Protein AF-A0A2N0S6E7-F1 (afdb_monomer_lite)

Sequence (120 aa):
MEERTSNVSDKDKDNTFKLQHMAEMLNESEAQVQKLLDQEKILKEEIRKLDRLEKRQNLSVEYLKNVVLKFFETEPSGREPLVPVISTILQLSPEETKSLKENAIDATNSNQVVIGFGVL

Radius of gyration: 38.46 Å; chains: 1; bounding box: 72×21×127 Å

Organism: NCBI:txid588596

InterPro domains:
  IPR000237 GRIP domain [PF01465] (60-99)
  IPR000237 GRIP domain [PS50913] (54-103)
  IPR000237 GRIP domain [SM00755] (57-103)
  IPR032023 GCC2, Rab binding domain [PF16704] (8-56)
  IPR051952 Golgi-associated and autophagy-related protein [PTHR23157] (20-102)

Secondary structure (DSSP, 8-state):
-HHHHHHHHHHHHHHHHHHHHHHHHHHHHHHHHHHHHHHHHHHHHHHHHHHHHHHHHHHHHHHHHHHHHHHHHS-GGGTGGGHHHHHHHHT--HHHHHHHHHHHHHTTSTTSSSS-----

Structure (mmCIF, N/CA/C/O backbone):
data_AF-A0A2N0S6E7-F1
#
_entry.id   AF-A0A2N0S6E7-F1
#
loop_
_atom_site.group_PDB
_atom_site.id
_atom_site.type_symbol
_atom_site.label_atom_id
_atom_site.label_alt_id
_atom_site.label_comp_id
_atom_site.label_asym_id
_atom_site.label_entity_id
_atom_site.label_seq_id
_atom_site.pdbx_PDB_ins_code
_atom_site.Cartn_x
_atom_site.Cartn_y
_atom_site.Cartn_z
_atom_site.occupancy
_atom_site.B_iso_or_equiv
_atom_site.auth_seq_id
_atom_site.auth_comp_id
_atom_site.auth_asym_id
_atom_site.auth_atom_id
_atom_site.pdbx_PDB_model_num
ATOM 1 N N . MET A 1 1 ? -39.545 -5.144 64.045 1.00 63.00 1 MET A N 1
ATOM 2 C CA . MET A 1 1 ? -39.542 -4.120 62.972 1.00 63.00 1 MET A CA 1
ATOM 3 C C . MET A 1 1 ? -38.123 -3.848 62.472 1.00 63.00 1 MET A C 1
ATOM 5 O O . MET A 1 1 ? -37.965 -3.779 61.263 1.00 63.00 1 MET A O 1
ATOM 9 N N . GLU A 1 2 ? -37.107 -3.819 63.343 1.00 63.25 2 GLU A N 1
ATOM 10 C CA . GLU A 1 2 ? -35.685 -3.623 62.973 1.00 63.25 2 GLU A CA 1
ATOM 11 C C . GLU A 1 2 ? -35.085 -4.697 62.043 1.00 63.25 2 GLU A C 1
ATOM 13 O O . GLU A 1 2 ? -34.332 -4.382 61.126 1.00 63.25 2 GLU A O 1
ATOM 18 N N . GLU A 1 3 ? -35.462 -5.966 62.206 1.00 65.88 3 GLU A N 1
ATOM 19 C CA . GLU A 1 3 ? -34.946 -7.063 61.366 1.00 65.88 3 GLU A CA 1
ATOM 20 C C . GLU A 1 3 ? -35.420 -6.977 59.901 1.00 65.88 3 GLU A C 1
ATOM 22 O O . GLU A 1 3 ? -34.728 -7.383 58.970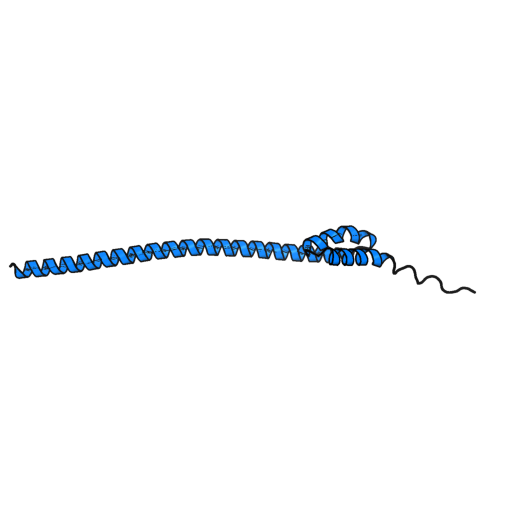 1.00 65.88 3 GLU A O 1
ATOM 27 N N . ARG A 1 4 ? -36.599 -6.386 59.662 1.00 67.25 4 ARG A N 1
ATOM 28 C CA . ARG A 1 4 ? -37.096 -6.142 58.298 1.00 67.25 4 ARG A CA 1
ATOM 29 C C . ARG A 1 4 ? -36.384 -4.963 57.639 1.00 67.25 4 ARG A C 1
ATOM 31 O O . ARG A 1 4 ? -36.211 -4.980 56.427 1.00 67.25 4 ARG A O 1
ATOM 38 N N . THR A 1 5 ? -35.959 -3.965 58.411 1.00 68.31 5 THR A N 1
ATOM 39 C CA . THR A 1 5 ? -35.240 -2.799 57.880 1.00 68.31 5 THR A CA 1
ATOM 40 C C . THR A 1 5 ? -33.780 -3.108 57.547 1.00 68.31 5 THR A C 1
ATOM 42 O O . THR A 1 5 ? -33.281 -2.579 56.556 1.00 68.31 5 THR A O 1
ATOM 45 N N . SER A 1 6 ? -33.108 -4.004 58.286 1.00 73.62 6 SER A N 1
ATOM 46 C CA . SER A 1 6 ? -31.735 -4.417 57.942 1.00 73.62 6 SER A CA 1
ATOM 47 C C . SER A 1 6 ? -31.695 -5.225 56.641 1.00 73.62 6 SER A C 1
ATOM 49 O O . SER A 1 6 ? -30.890 -4.949 55.759 1.00 73.62 6 SER A O 1
ATOM 51 N N . ASN A 1 7 ? -32.643 -6.148 56.470 1.00 77.88 7 ASN A N 1
ATOM 52 C CA . ASN A 1 7 ? -32.697 -7.041 55.312 1.00 77.88 7 ASN A CA 1
ATOM 53 C C . ASN A 1 7 ? -33.052 -6.305 54.001 1.00 77.88 7 ASN A C 1
ATOM 55 O O . ASN A 1 7 ? -32.645 -6.712 52.916 1.00 77.88 7 ASN A O 1
ATOM 59 N N . VAL A 1 8 ? -33.802 -5.200 54.092 1.00 80.38 8 VAL A N 1
ATOM 60 C CA . VAL A 1 8 ? -34.044 -4.296 52.954 1.00 80.38 8 VAL A CA 1
ATOM 61 C C . VAL A 1 8 ? -32.781 -3.490 52.636 1.00 80.38 8 VAL A C 1
ATOM 63 O O . VAL A 1 8 ? -32.350 -3.474 51.487 1.00 80.38 8 VAL A O 1
ATOM 66 N N . SER A 1 9 ? -32.126 -2.922 53.655 1.00 83.62 9 SER A N 1
ATOM 67 C CA . SER A 1 9 ? -30.884 -2.151 53.492 1.00 83.62 9 SER A CA 1
ATOM 68 C C . SER A 1 9 ? -29.754 -2.953 52.834 1.00 83.62 9 SER A C 1
ATOM 70 O O . SER A 1 9 ? -29.020 -2.420 52.003 1.00 83.62 9 SER A O 1
ATOM 72 N N . ASP A 1 10 ? -29.614 -4.237 53.163 1.00 86.56 10 ASP A N 1
ATOM 73 C CA . ASP A 1 10 ? -28.559 -5.081 52.594 1.00 86.56 10 ASP A CA 1
ATOM 74 C C . ASP A 1 10 ? -28.841 -5.493 51.141 1.00 86.56 10 ASP A C 1
ATOM 76 O O . ASP A 1 10 ? -27.915 -5.572 50.332 1.00 86.56 10 ASP A O 1
ATOM 80 N N . LYS A 1 11 ? -30.116 -5.658 50.764 1.00 89.00 11 LYS A N 1
ATOM 81 C CA . LYS A 1 11 ? -30.511 -5.864 49.360 1.00 89.00 11 LYS A CA 1
ATOM 82 C C . LYS A 1 11 ? -30.283 -4.622 48.505 1.00 89.00 11 LYS A C 1
ATOM 84 O O . LYS A 1 11 ? -29.852 -4.749 47.362 1.00 89.00 11 LYS A O 1
ATOM 89 N N . ASP A 1 12 ? -30.532 -3.434 49.048 1.00 91.00 12 ASP A N 1
ATOM 90 C CA . ASP A 1 12 ? -30.287 -2.180 48.331 1.00 91.00 12 ASP A CA 1
ATOM 91 C C . ASP A 1 12 ? -28.789 -1.965 48.068 1.00 91.00 12 ASP A C 1
ATOM 93 O O . ASP A 1 12 ? -28.406 -1.533 46.977 1.00 91.00 12 ASP A O 1
ATOM 97 N N . LYS A 1 13 ? -27.920 -2.348 49.015 1.00 91.06 13 LYS A N 1
ATOM 98 C CA . LYS A 1 13 ? -26.458 -2.339 48.817 1.00 91.06 13 LYS A CA 1
ATOM 99 C C . LYS A 1 13 ? -26.012 -3.324 47.735 1.00 91.06 13 LYS A C 1
ATOM 101 O O . LYS A 1 13 ? -25.221 -2.945 46.875 1.00 91.06 13 LYS A O 1
ATOM 106 N N . ASP A 1 14 ? -26.528 -4.554 47.749 1.00 93.00 14 ASP A N 1
ATOM 107 C CA . ASP A 1 14 ? -26.220 -5.573 46.732 1.00 93.00 14 ASP A CA 1
ATOM 108 C C . ASP A 1 14 ? -26.681 -5.137 45.331 1.00 93.00 14 ASP A C 1
ATOM 110 O O . ASP A 1 14 ? -25.931 -5.231 44.357 1.00 93.00 14 ASP A O 1
ATOM 114 N N . ASN A 1 15 ? -27.882 -4.562 45.230 1.00 93.19 15 ASN A N 1
ATOM 115 C CA . ASN A 1 15 ? -28.386 -3.994 43.981 1.00 93.19 15 ASN A CA 1
ATOM 116 C C . ASN A 1 15 ? -27.522 -2.822 43.493 1.00 93.19 15 ASN A C 1
ATOM 118 O O . ASN A 1 15 ? -27.217 -2.743 42.305 1.00 93.19 15 ASN A O 1
ATOM 122 N N . THR A 1 16 ? -27.088 -1.941 44.397 1.00 94.31 16 THR A N 1
ATOM 123 C CA . THR A 1 16 ? -26.205 -0.813 44.056 1.00 94.31 16 THR A CA 1
ATOM 124 C C . THR A 1 16 ? -24.848 -1.303 43.550 1.00 94.31 16 THR A C 1
ATOM 126 O O . THR A 1 16 ? -24.358 -0.807 42.538 1.00 94.31 16 THR A O 1
ATOM 129 N N . PHE A 1 17 ? -24.271 -2.322 44.193 1.00 95.50 17 PHE A N 1
ATOM 130 C CA . PHE A 1 17 ? -23.015 -2.934 43.759 1.00 95.50 17 PHE A CA 1
ATOM 131 C C . PHE A 1 17 ? -23.135 -3.552 42.360 1.00 95.50 17 PHE A C 1
ATOM 133 O O . PHE A 1 17 ? -22.295 -3.309 41.494 1.00 95.50 17 PHE A O 1
ATOM 140 N N . LYS A 1 18 ? -24.216 -4.297 42.102 1.00 95.25 18 LYS A N 1
ATOM 141 C CA . LYS A 1 18 ? -24.494 -4.879 40.779 1.00 95.25 18 LYS A CA 1
ATOM 142 C C . LYS A 1 18 ? -24.678 -3.812 39.704 1.00 95.25 18 LYS A C 1
ATOM 144 O O . LYS A 1 18 ? -24.145 -3.971 38.610 1.00 95.25 18 LYS A O 1
ATOM 149 N N . LEU A 1 19 ? -25.397 -2.731 40.012 1.00 95.75 19 LEU A N 1
ATOM 150 C CA . LEU A 1 19 ? -25.580 -1.605 39.094 1.00 95.75 19 LEU A CA 1
ATOM 151 C C . LEU A 1 19 ? -24.252 -0.922 38.767 1.00 95.75 19 LEU A C 1
ATOM 153 O O . LEU A 1 19 ? -23.990 -0.646 37.600 1.00 95.75 19 LEU A O 1
ATOM 157 N N . GLN A 1 20 ? -23.401 -0.695 39.770 1.00 96.19 20 GLN A N 1
ATOM 158 C CA . GLN A 1 20 ? -22.079 -0.115 39.556 1.00 96.19 20 GLN A CA 1
ATOM 159 C C . GLN A 1 20 ? -21.204 -1.025 38.688 1.00 96.19 20 GLN A C 1
ATOM 161 O O . GLN A 1 20 ? -20.626 -0.562 37.709 1.00 96.19 20 GLN A O 1
ATOM 166 N N . HIS A 1 21 ? -21.177 -2.324 38.982 1.00 96.00 21 HIS A N 1
ATOM 167 C CA . HIS A 1 21 ? -20.416 -3.283 38.189 1.00 96.00 21 HIS A CA 1
ATOM 168 C C . HIS A 1 21 ? -20.917 -3.374 36.736 1.00 96.00 21 HIS A C 1
ATOM 170 O O . HIS A 1 21 ? -20.121 -3.402 35.801 1.00 96.00 21 HIS A O 1
ATOM 176 N N . MET A 1 22 ? -22.238 -3.368 36.520 1.00 96.31 22 MET A N 1
ATOM 177 C CA . MET A 1 22 ? -22.815 -3.318 35.171 1.00 96.31 22 MET A CA 1
ATOM 178 C C . MET A 1 22 ? -22.459 -2.023 34.435 1.00 96.31 22 MET A C 1
ATOM 180 O O . MET A 1 22 ? -22.179 -2.074 33.240 1.00 96.31 22 MET A O 1
ATOM 184 N N . ALA A 1 23 ? -22.444 -0.881 35.127 1.00 96.44 23 ALA A N 1
ATOM 185 C CA . ALA A 1 23 ? -22.042 0.395 34.541 1.00 96.44 23 ALA A CA 1
ATOM 186 C C . ALA A 1 23 ? -20.558 0.401 34.137 1.00 96.44 23 ALA A C 1
ATOM 188 O O . ALA A 1 23 ? -20.215 0.901 33.068 1.00 96.44 23 ALA A O 1
ATOM 189 N N . GLU A 1 24 ? -19.686 -0.199 34.952 1.00 97.38 24 GLU A N 1
ATOM 190 C CA . GLU A 1 24 ? -18.265 -0.370 34.632 1.00 97.38 24 GLU A CA 1
ATOM 191 C C . GLU A 1 24 ? -18.067 -1.260 33.398 1.00 97.38 24 GLU A C 1
ATOM 193 O O . GLU A 1 24 ? -17.372 -0.857 32.466 1.00 97.38 24 GLU A O 1
ATOM 198 N N . MET A 1 25 ? -18.741 -2.416 33.340 1.00 97.62 25 MET A N 1
ATOM 199 C CA . MET A 1 25 ? -18.692 -3.300 32.167 1.00 97.62 25 MET A CA 1
ATOM 200 C C . MET A 1 25 ? -19.238 -2.627 30.902 1.00 97.62 25 MET A C 1
ATOM 202 O O . MET A 1 25 ? -18.701 -2.831 29.814 1.00 97.62 25 MET A O 1
ATOM 206 N N . LEU A 1 26 ? -20.300 -1.821 31.024 1.00 97.44 26 LEU A N 1
ATOM 207 C CA . LEU A 1 26 ? -20.858 -1.082 29.893 1.00 97.44 26 LEU A CA 1
ATOM 208 C C . LEU A 1 26 ? -19.852 -0.058 29.359 1.00 97.44 26 LEU A C 1
ATOM 210 O O . LEU A 1 26 ? -19.614 -0.017 28.156 1.00 97.44 26 LEU A O 1
ATOM 214 N N . ASN A 1 27 ? -19.218 0.709 30.246 1.00 97.81 27 ASN A N 1
ATOM 215 C CA . ASN A 1 27 ? -18.200 1.687 29.867 1.00 97.81 27 ASN A CA 1
ATOM 216 C C . ASN A 1 27 ? -16.980 1.015 29.207 1.00 97.81 27 ASN A C 1
ATOM 218 O O . ASN A 1 27 ? -16.476 1.483 28.187 1.00 97.81 27 ASN A O 1
ATOM 222 N N . GLU A 1 28 ? -16.531 -0.127 29.738 1.00 97.38 28 GLU A N 1
ATOM 223 C CA . GLU A 1 28 ? -15.461 -0.914 29.114 1.00 97.38 28 GLU A CA 1
ATOM 224 C C . GLU A 1 28 ? -15.862 -1.402 27.711 1.00 97.38 28 GLU A C 1
ATOM 226 O O . GLU A 1 28 ? -15.083 -1.281 26.760 1.00 97.38 28 GLU A O 1
ATOM 231 N N . SER A 1 29 ? -17.101 -1.880 27.555 1.00 97.38 29 SER A N 1
ATOM 232 C CA . SER A 1 29 ? -17.644 -2.287 26.258 1.00 97.38 29 SER A CA 1
ATOM 233 C C . SER A 1 29 ? -17.719 -1.116 25.273 1.00 97.38 29 SER A C 1
ATOM 235 O O . SER A 1 29 ? -17.364 -1.281 24.106 1.00 97.38 29 SER A O 1
ATOM 237 N N . GLU A 1 30 ? -18.163 0.065 25.703 1.00 97.75 30 GLU A N 1
ATOM 238 C CA . GLU A 1 30 ? -18.222 1.268 24.861 1.00 97.75 30 GLU A CA 1
ATOM 239 C C . GLU A 1 30 ? -16.822 1.701 24.404 1.00 97.75 30 GLU A C 1
ATOM 241 O O . GLU A 1 30 ? -16.606 1.964 23.216 1.00 97.75 30 GLU A O 1
ATOM 246 N N . ALA A 1 31 ? -15.841 1.683 25.310 1.00 97.75 31 ALA A N 1
ATOM 247 C CA . ALA A 1 31 ? -14.447 1.961 24.977 1.00 97.75 31 ALA A CA 1
ATOM 248 C C . ALA A 1 31 ? -13.881 0.943 23.968 1.00 97.75 31 ALA A C 1
ATOM 250 O O . ALA A 1 31 ? -13.154 1.311 23.037 1.00 97.75 31 ALA A O 1
ATOM 251 N N . GLN A 1 32 ? -14.236 -0.338 24.110 1.00 97.94 32 GLN A N 1
ATOM 252 C CA . GLN A 1 32 ? -13.825 -1.380 23.172 1.00 97.94 32 GLN A CA 1
ATOM 253 C C . GLN A 1 32 ? -14.462 -1.192 21.789 1.00 97.94 32 GLN A C 1
ATOM 255 O O . GLN A 1 32 ? -13.766 -1.323 20.779 1.00 97.94 32 GLN A O 1
ATOM 260 N N . VAL A 1 33 ? -15.749 -0.837 21.729 1.00 98.12 33 VAL A N 1
ATOM 261 C CA . VAL A 1 33 ? -16.442 -0.516 20.472 1.00 98.12 33 VAL A CA 1
ATOM 262 C C . VAL A 1 33 ? -15.773 0.665 19.777 1.00 98.12 33 VAL A C 1
ATOM 264 O O . VAL A 1 33 ? -15.492 0.579 18.582 1.00 98.12 33 VAL A O 1
ATOM 267 N N . GLN A 1 34 ? -15.435 1.729 20.510 1.00 98.00 34 GLN A N 1
ATOM 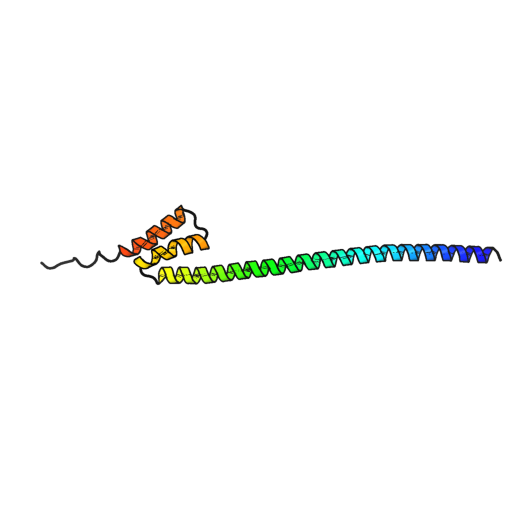268 C CA . GLN A 1 34 ? -14.748 2.881 19.926 1.00 98.00 34 GLN A CA 1
ATOM 269 C C . GLN A 1 34 ? -13.402 2.482 19.306 1.00 98.00 34 GLN A C 1
ATOM 271 O O . GLN A 1 34 ? -13.105 2.847 18.168 1.00 98.00 34 GLN A O 1
ATOM 276 N N . LYS A 1 35 ? -12.621 1.650 20.003 1.00 98.06 35 LYS A N 1
ATOM 277 C CA . LYS A 1 35 ? -11.356 1.124 19.478 1.00 98.06 35 LYS A CA 1
ATOM 278 C C . LYS A 1 35 ? -11.551 0.290 18.207 1.00 98.06 35 LYS A C 1
ATOM 280 O O . LYS A 1 35 ? -10.735 0.384 17.291 1.00 98.06 35 LYS A O 1
ATOM 285 N N . LEU A 1 36 ? -12.605 -0.525 18.143 1.00 98.06 36 LEU A N 1
ATOM 286 C CA . LEU A 1 36 ? -12.925 -1.314 16.950 1.00 98.06 36 LEU A CA 1
ATOM 287 C C . LEU A 1 36 ? -13.292 -0.419 15.761 1.00 98.06 36 LEU A C 1
ATOM 289 O O . LEU A 1 36 ? -12.826 -0.676 14.653 1.00 98.06 36 LEU A O 1
ATOM 293 N N . LEU A 1 37 ? -14.057 0.652 15.985 1.00 97.94 37 LEU A N 1
ATOM 294 C CA . LEU A 1 37 ? -14.387 1.633 14.945 1.00 97.94 37 LEU A CA 1
ATOM 295 C C . LEU A 1 37 ? -13.137 2.356 14.423 1.00 97.94 37 LEU A C 1
ATOM 297 O O . LEU A 1 37 ? -12.982 2.551 13.215 1.00 97.94 37 LEU A O 1
ATOM 301 N N . ASP A 1 38 ? -12.207 2.703 15.313 1.00 98.06 38 ASP A N 1
ATOM 302 C CA . ASP A 1 38 ? -10.941 3.325 14.920 1.00 98.06 38 ASP A CA 1
ATOM 303 C C . ASP A 1 38 ? -10.086 2.365 14.075 1.00 98.06 38 ASP A C 1
ATOM 305 O O . ASP A 1 38 ? -9.543 2.752 13.035 1.00 98.06 38 ASP A O 1
ATOM 309 N N . GLN A 1 39 ? -10.013 1.089 14.470 1.00 98.12 39 GLN A N 1
ATOM 310 C CA . GLN A 1 39 ? -9.334 0.050 13.691 1.00 98.12 39 GLN A CA 1
ATOM 311 C C . GLN A 1 39 ? -9.996 -0.170 12.327 1.00 98.12 39 GLN A C 1
ATOM 313 O O . GLN A 1 39 ? -9.297 -0.265 11.317 1.00 98.12 39 GLN A O 1
ATOM 318 N N . GLU A 1 40 ? -11.329 -0.206 12.273 1.00 97.88 40 GLU A N 1
ATOM 319 C CA . GLU A 1 40 ? -12.092 -0.325 11.029 1.00 97.88 40 GLU A CA 1
ATOM 320 C C . G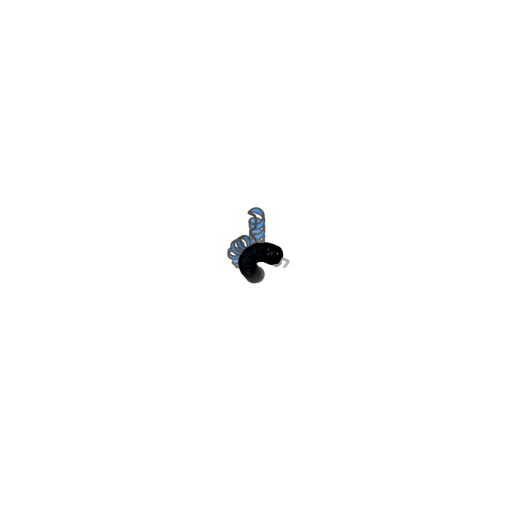LU A 1 40 ? -11.759 0.822 10.066 1.00 97.88 40 GLU A C 1
ATOM 322 O O . GLU A 1 40 ? -11.531 0.597 8.872 1.00 97.88 40 GLU A O 1
ATOM 327 N N . LYS A 1 41 ? -11.684 2.054 10.582 1.00 97.81 41 LYS A N 1
ATOM 328 C CA . LYS A 1 41 ? -11.320 3.231 9.791 1.00 97.81 41 LYS A CA 1
ATOM 329 C C . LYS A 1 41 ? -9.917 3.093 9.198 1.00 97.81 41 LYS A C 1
ATOM 331 O O . LYS A 1 41 ? -9.759 3.292 7.993 1.00 97.81 41 LYS A O 1
ATOM 336 N N . ILE A 1 42 ? -8.932 2.714 10.014 1.00 98.00 42 ILE A N 1
ATOM 337 C CA . ILE A 1 42 ? -7.544 2.521 9.565 1.00 98.00 42 ILE A CA 1
ATOM 338 C C . ILE A 1 42 ? -7.470 1.425 8.494 1.00 98.00 42 ILE A C 1
ATOM 340 O O . ILE A 1 42 ? -6.861 1.620 7.441 1.00 98.00 42 ILE A O 1
ATOM 344 N N . LEU A 1 43 ? -8.134 0.288 8.716 1.00 98.12 43 LEU A N 1
ATOM 345 C CA . LEU A 1 43 ? -8.149 -0.820 7.759 1.00 98.12 43 LEU A CA 1
ATOM 346 C C . LEU A 1 43 ? -8.781 -0.413 6.423 1.00 98.12 43 LEU A C 1
ATOM 348 O O . LEU A 1 43 ? -8.228 -0.709 5.362 1.00 98.12 43 LEU A O 1
ATOM 352 N N . LYS A 1 44 ? -9.901 0.319 6.452 1.00 97.88 44 LYS A N 1
ATOM 353 C CA . LYS A 1 44 ? -10.534 0.862 5.239 1.00 97.88 44 LYS A CA 1
ATOM 354 C C . LYS A 1 44 ? -9.601 1.801 4.470 1.00 97.88 44 LYS A C 1
ATOM 356 O O . LYS A 1 44 ? -9.625 1.812 3.238 1.00 97.88 44 LYS A O 1
ATOM 361 N N . GLU A 1 45 ? -8.796 2.604 5.162 1.00 96.50 45 GLU A N 1
ATOM 362 C CA . GLU A 1 45 ? -7.807 3.478 4.525 1.00 96.50 45 GLU A CA 1
ATOM 363 C C . GLU A 1 45 ? -6.666 2.688 3.872 1.00 96.50 45 GLU A C 1
ATOM 365 O O . GLU A 1 45 ? -6.295 3.006 2.735 1.00 96.50 45 GLU A O 1
ATOM 370 N N . GLU A 1 46 ? -6.170 1.635 4.528 1.00 97.25 46 GLU A N 1
ATOM 371 C CA . GLU A 1 46 ? -5.114 0.783 3.973 1.00 97.25 46 GLU A CA 1
ATOM 372 C C . GLU A 1 46 ? -5.603 -0.003 2.749 1.00 97.25 46 GLU A C 1
ATOM 374 O O . GLU A 1 46 ? -4.913 -0.018 1.732 1.00 97.25 46 GLU A O 1
ATOM 379 N N . ILE A 1 47 ? -6.830 -0.543 2.768 1.00 96.88 47 ILE A N 1
ATOM 380 C CA . ILE A 1 47 ? -7.437 -1.190 1.587 1.00 96.88 47 ILE A CA 1
ATOM 381 C C . ILE A 1 47 ? -7.474 -0.217 0.404 1.00 96.88 47 ILE A C 1
ATOM 383 O O . ILE A 1 47 ? -6.980 -0.521 -0.678 1.00 96.88 47 ILE A O 1
ATOM 387 N N . ARG A 1 48 ? -7.966 1.012 0.612 1.00 95.62 48 ARG A N 1
ATOM 388 C CA . ARG A 1 48 ? -8.003 2.026 -0.459 1.00 95.62 48 ARG A CA 1
ATOM 389 C C . ARG A 1 48 ? -6.609 2.393 -0.969 1.00 95.62 48 ARG A C 1
ATOM 391 O O . ARG A 1 48 ? -6.463 2.804 -2.121 1.00 95.62 48 ARG A O 1
ATOM 398 N N . LYS A 1 49 ? -5.589 2.343 -0.113 1.00 95.25 49 LYS A N 1
ATOM 399 C CA . LYS A 1 49 ? -4.195 2.592 -0.495 1.00 95.25 49 LYS A CA 1
ATOM 400 C C . LYS A 1 49 ? -3.641 1.438 -1.327 1.00 95.25 49 LYS A C 1
ATOM 402 O O . LYS A 1 49 ? -3.001 1.722 -2.339 1.00 95.25 49 LYS A O 1
ATOM 407 N N . LEU A 1 50 ? -3.934 0.195 -0.954 1.00 95.56 50 LEU A N 1
ATOM 408 C CA . LEU A 1 50 ? -3.587 -0.995 -1.729 1.00 95.56 50 LEU A CA 1
ATOM 409 C C . LEU A 1 50 ? -4.262 -0.978 -3.104 1.00 95.56 50 LEU A C 1
ATOM 411 O O . LEU A 1 50 ? -3.554 -1.083 -4.098 1.00 95.56 50 LEU A O 1
ATOM 415 N N . ASP A 1 51 ? -5.561 -0.679 -3.189 1.00 90.56 51 ASP A N 1
ATOM 416 C CA . ASP A 1 51 ? -6.273 -0.552 -4.473 1.00 90.56 51 ASP A CA 1
ATOM 417 C C . ASP A 1 51 ? -5.634 0.503 -5.389 1.00 90.56 51 ASP A C 1
ATOM 419 O O . ASP A 1 51 ? -5.537 0.338 -6.607 1.00 90.56 51 ASP A O 1
ATOM 423 N N . ARG A 1 52 ? -5.198 1.636 -4.820 1.00 89.44 52 ARG A N 1
ATOM 424 C CA . ARG A 1 52 ? -4.491 2.676 -5.583 1.00 89.44 52 ARG A CA 1
ATOM 425 C C . ARG A 1 52 ? -3.123 2.195 -6.055 1.00 89.44 52 ARG A C 1
ATOM 427 O O . ARG A 1 52 ? -2.726 2.554 -7.162 1.00 89.44 52 ARG A O 1
ATOM 434 N N . LEU A 1 53 ? -2.400 1.445 -5.227 1.00 88.62 53 LEU A N 1
ATOM 435 C CA . LEU A 1 53 ? -1.096 0.892 -5.579 1.00 88.62 53 LEU A CA 1
ATOM 436 C C . LEU A 1 53 ? -1.234 -0.159 -6.684 1.00 88.62 53 LEU A C 1
ATOM 438 O O . LEU A 1 53 ? -0.524 -0.064 -7.678 1.00 88.62 53 LEU A O 1
ATOM 442 N N . GLU A 1 54 ? -2.190 -1.075 -6.557 1.00 86.56 54 GLU A N 1
ATOM 443 C CA . GLU A 1 54 ? -2.492 -2.098 -7.557 1.00 86.56 54 GLU A CA 1
ATOM 444 C C . GLU A 1 54 ? -2.913 -1.464 -8.886 1.00 86.56 54 GLU A C 1
ATOM 446 O O . GLU A 1 54 ? -2.348 -1.780 -9.927 1.00 86.56 54 GLU A O 1
ATOM 451 N N . LYS A 1 55 ? -3.830 -0.485 -8.874 1.00 77.00 55 LYS A N 1
ATOM 452 C CA . LYS A 1 55 ? -4.208 0.246 -10.096 1.00 77.00 55 LYS A CA 1
ATOM 453 C C . LYS A 1 55 ? -3.011 0.935 -10.745 1.00 77.00 55 LYS A C 1
ATOM 455 O O . LYS A 1 55 ? -2.884 0.896 -11.963 1.00 77.00 55 LYS A O 1
ATOM 460 N N . ARG A 1 56 ? -2.122 1.553 -9.956 1.00 77.19 56 ARG A N 1
ATOM 461 C CA . ARG A 1 56 ? -0.884 2.161 -10.474 1.00 77.19 56 ARG A CA 1
ATOM 462 C C . ARG A 1 56 ? 0.067 1.114 -11.051 1.00 77.19 56 ARG A C 1
ATOM 464 O O . ARG A 1 56 ? 0.642 1.370 -12.101 1.00 77.19 56 ARG A O 1
ATOM 471 N N . GLN A 1 57 ? 0.208 -0.044 -10.407 1.00 81.81 57 GLN A N 1
ATOM 472 C CA . GLN A 1 57 ? 1.001 -1.160 -10.925 1.00 81.81 57 GLN A CA 1
ATOM 473 C C . GLN A 1 57 ? 0.412 -1.694 -12.234 1.00 81.81 57 GLN A C 1
ATOM 475 O O . GLN A 1 57 ? 1.141 -1.794 -13.213 1.00 81.81 57 GLN A O 1
ATOM 480 N N . ASN A 1 58 ? -0.900 -1.928 -12.303 1.00 75.69 58 ASN A N 1
ATOM 481 C CA . ASN A 1 58 ? -1.581 -2.388 -13.514 1.00 75.69 58 ASN A CA 1
ATOM 482 C C . ASN A 1 58 ? -1.443 -1.383 -14.668 1.00 75.69 58 ASN A C 1
ATOM 484 O O . ASN A 1 58 ? -1.064 -1.774 -15.769 1.00 75.69 58 ASN A O 1
ATOM 488 N N . LEU A 1 59 ? -1.651 -0.084 -14.409 1.00 71.56 59 LEU A N 1
ATOM 489 C CA . LEU A 1 59 ? -1.421 0.977 -15.399 1.00 71.56 59 LEU A CA 1
ATOM 490 C C . LEU A 1 59 ? 0.048 1.039 -15.843 1.00 71.56 59 LEU A C 1
ATOM 492 O O . LEU A 1 59 ? 0.328 1.237 -17.022 1.00 71.56 59 LEU A O 1
ATOM 496 N N . SER A 1 60 ? 0.989 0.848 -14.915 1.00 83.88 60 SER A N 1
ATOM 497 C CA . SER A 1 60 ? 2.423 0.797 -15.216 1.00 83.88 60 SER A CA 1
ATOM 498 C C . SER A 1 60 ? 2.779 -0.407 -16.091 1.00 83.88 60 SER A C 1
ATOM 500 O O . SER A 1 60 ? 3.582 -0.269 -17.009 1.00 83.88 60 SER A O 1
ATOM 502 N N . VAL A 1 61 ? 2.177 -1.575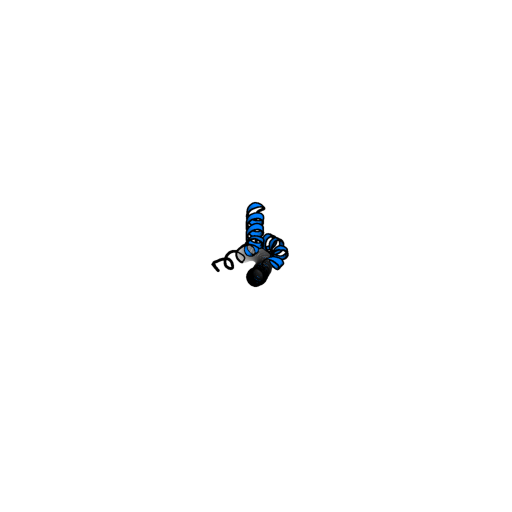 -15.845 1.00 86.69 61 VAL A N 1
ATOM 503 C CA . VAL A 1 61 ? 2.387 -2.796 -16.641 1.00 86.69 61 VAL A CA 1
ATOM 504 C C . VAL A 1 61 ? 1.770 -2.661 -18.033 1.00 86.69 61 VAL A C 1
ATOM 506 O O . VAL A 1 61 ? 2.394 -3.045 -19.019 1.00 86.69 61 VAL A O 1
ATOM 509 N N . GLU A 1 62 ? 0.576 -2.082 -18.147 1.00 86.31 62 GLU A N 1
ATOM 510 C CA . GLU A 1 62 ? -0.052 -1.824 -19.444 1.00 86.31 62 GLU A CA 1
ATOM 511 C C . GLU A 1 62 ? 0.743 -0.797 -20.262 1.00 86.31 62 GLU A C 1
ATOM 513 O O . GLU A 1 62 ? 0.996 -1.000 -21.452 1.00 86.31 62 GLU A O 1
ATOM 518 N N . TYR A 1 63 ? 1.217 0.270 -19.616 1.00 89.06 63 TYR A N 1
ATOM 519 C CA . TYR A 1 63 ? 2.111 1.234 -20.247 1.00 89.06 63 TYR A CA 1
ATOM 520 C C . TYR A 1 63 ? 3.422 0.579 -20.693 1.00 89.06 63 TYR A C 1
ATOM 522 O O . TYR A 1 63 ? 3.823 0.749 -21.845 1.00 89.06 63 TYR A O 1
ATOM 530 N N . LEU A 1 64 ? 4.047 -0.228 -19.829 1.00 89.94 64 LEU A N 1
ATOM 531 C CA . LEU A 1 64 ? 5.245 -0.994 -20.166 1.00 89.94 64 LEU A CA 1
ATOM 532 C C . LEU A 1 64 ? 5.011 -1.883 -21.388 1.00 89.94 64 LEU A C 1
ATOM 534 O O . LEU A 1 64 ? 5.812 -1.849 -22.317 1.00 89.94 64 LEU A O 1
ATOM 538 N N . LYS A 1 65 ? 3.903 -2.634 -21.418 1.00 92.12 65 LYS A N 1
ATOM 539 C CA . LYS A 1 65 ? 3.519 -3.467 -22.562 1.00 92.12 65 LYS A CA 1
ATOM 540 C C . LYS A 1 65 ? 3.484 -2.640 -23.846 1.00 92.12 65 LYS A C 1
ATOM 542 O O . LYS A 1 65 ? 4.085 -3.045 -24.834 1.00 92.12 65 LYS A O 1
ATOM 547 N N . ASN A 1 66 ? 2.831 -1.479 -23.832 1.00 92.19 66 ASN A N 1
ATOM 548 C CA . ASN A 1 66 ? 2.719 -0.625 -25.016 1.00 92.19 66 ASN A CA 1
ATOM 549 C C . ASN A 1 66 ? 4.079 -0.073 -25.468 1.00 92.19 66 ASN A C 1
ATOM 551 O O . ASN A 1 66 ? 4.366 -0.051 -26.663 1.00 92.19 66 ASN A O 1
ATOM 555 N N . VAL A 1 67 ? 4.932 0.343 -24.528 1.00 89.62 67 VAL A N 1
ATOM 556 C CA . VAL A 1 67 ? 6.281 0.844 -24.835 1.00 89.62 67 VAL A CA 1
ATOM 557 C C . VAL A 1 67 ? 7.171 -0.270 -25.392 1.00 89.62 67 VAL A C 1
ATOM 559 O O . VAL A 1 67 ? 7.886 -0.040 -26.365 1.00 89.62 67 VAL A O 1
ATOM 562 N N . VAL A 1 68 ? 7.108 -1.475 -24.822 1.00 89.31 68 VAL A N 1
ATOM 563 C CA . VAL A 1 68 ? 7.879 -2.640 -25.281 1.00 89.31 68 VAL A CA 1
ATOM 564 C C . VAL A 1 68 ? 7.397 -3.116 -26.653 1.00 89.31 68 VAL A C 1
ATOM 566 O O . VAL A 1 68 ? 8.224 -3.366 -27.525 1.00 89.31 68 VAL A O 1
ATOM 569 N N . LEU A 1 69 ? 6.082 -3.181 -26.887 1.00 90.81 69 LEU A N 1
ATOM 570 C CA . LEU A 1 69 ? 5.532 -3.488 -28.214 1.00 90.81 69 LEU A CA 1
ATOM 571 C C . LEU A 1 69 ? 6.010 -2.469 -29.248 1.00 90.81 69 LEU A C 1
ATOM 573 O O . LEU A 1 69 ? 6.583 -2.850 -30.267 1.00 90.81 69 LEU A O 1
ATOM 577 N N . LYS A 1 70 ? 5.900 -1.173 -28.929 1.00 89.38 70 LYS A N 1
ATOM 578 C CA . LYS A 1 70 ? 6.399 -0.102 -29.793 1.00 89.38 70 LYS A CA 1
ATOM 579 C C . LYS A 1 70 ? 7.902 -0.221 -30.045 1.00 89.38 70 LYS A C 1
ATOM 581 O O . LYS A 1 70 ? 8.346 0.053 -31.153 1.00 89.38 70 LYS A O 1
ATOM 586 N N . PHE A 1 71 ? 8.690 -0.637 -29.055 1.00 89.81 71 PHE A N 1
ATOM 587 C CA . PHE A 1 71 ? 10.128 -0.855 -29.219 1.00 89.81 71 PHE A CA 1
ATOM 588 C C . PHE A 1 71 ? 10.432 -1.946 -30.249 1.00 89.81 71 PHE A C 1
ATOM 590 O O . PHE A 1 71 ? 11.301 -1.746 -31.094 1.00 89.81 71 PHE A O 1
ATOM 597 N N . PHE A 1 72 ? 9.697 -3.061 -30.237 1.00 86.69 72 PHE A N 1
ATOM 598 C CA . PHE A 1 72 ? 9.874 -4.125 -31.229 1.00 86.69 72 PHE A CA 1
ATOM 599 C C . PHE A 1 72 ? 9.366 -3.741 -32.624 1.00 86.69 72 PHE A C 1
ATOM 601 O O . PHE A 1 72 ? 10.028 -4.061 -33.609 1.00 86.69 72 PHE A O 1
ATOM 608 N N . GLU A 1 73 ? 8.238 -3.032 -32.705 1.00 87.12 73 GLU A N 1
ATOM 609 C CA . GLU A 1 73 ? 7.625 -2.584 -33.965 1.00 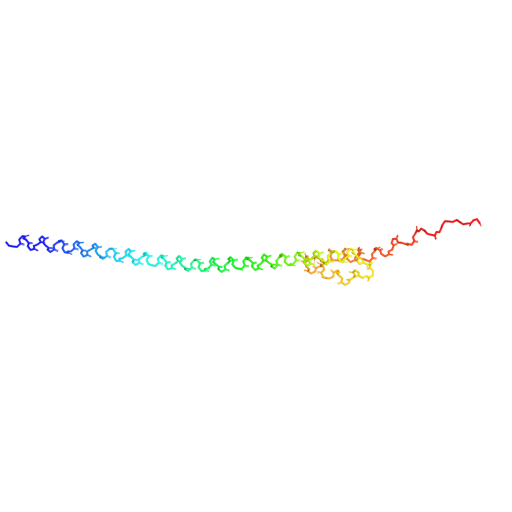87.12 73 GLU A CA 1
ATOM 610 C C . GLU A 1 73 ? 8.387 -1.434 -34.641 1.00 87.12 73 GLU A C 1
ATOM 612 O O . GLU A 1 73 ? 8.290 -1.256 -35.853 1.00 87.12 73 GLU A O 1
ATOM 617 N N . THR A 1 74 ? 9.137 -0.636 -33.875 1.00 86.56 74 THR A N 1
ATOM 618 C CA . THR A 1 74 ? 9.900 0.497 -34.414 1.00 86.56 74 THR A CA 1
ATOM 619 C C . THR A 1 74 ? 11.221 0.019 -35.014 1.00 86.56 74 THR A C 1
ATOM 621 O O . THR A 1 74 ? 11.920 -0.808 -34.423 1.00 86.56 74 THR A O 1
ATOM 624 N N . GLU A 1 75 ? 11.588 0.589 -36.162 1.00 83.88 75 GLU A N 1
ATOM 625 C CA . GLU A 1 75 ? 12.904 0.416 -36.784 1.00 83.88 75 GLU A CA 1
ATOM 626 C C . GLU A 1 75 ? 14.044 0.792 -35.817 1.00 83.88 75 GLU A C 1
ATOM 628 O O . GLU A 1 75 ? 13.858 1.663 -34.961 1.00 83.88 75 GLU A O 1
ATOM 633 N N . PRO A 1 76 ? 15.248 0.207 -35.951 1.00 79.44 76 PRO A N 1
ATOM 634 C CA . PRO A 1 76 ? 16.373 0.454 -35.040 1.00 79.44 76 PRO A CA 1
ATOM 635 C C . PRO A 1 76 ? 16.693 1.944 -34.817 1.00 79.44 76 PRO A C 1
ATOM 637 O O . PRO A 1 76 ? 16.963 2.370 -33.695 1.00 79.44 76 PRO A O 1
ATOM 640 N N . SER A 1 77 ? 16.544 2.769 -35.858 1.00 77.38 77 SER A N 1
ATOM 641 C CA . SER A 1 77 ? 16.737 4.227 -35.811 1.00 77.38 77 SER A CA 1
ATOM 642 C C . SER A 1 77 ? 15.741 4.974 -34.912 1.00 77.38 77 SER A C 1
ATOM 644 O O . SER A 1 77 ? 16.031 6.081 -34.463 1.00 77.38 77 SER A O 1
ATOM 646 N N . GLY A 1 78 ? 14.575 4.388 -34.629 1.00 80.69 78 GLY A N 1
ATOM 647 C CA . GLY A 1 78 ? 13.541 4.962 -33.765 1.00 80.69 78 GLY A CA 1
ATOM 648 C C . GLY A 1 78 ? 13.477 4.346 -32.363 1.00 80.69 78 GLY A C 1
ATOM 649 O O . GLY A 1 78 ? 12.623 4.746 -31.570 1.00 80.69 78 GLY A O 1
ATOM 650 N N . ARG A 1 79 ? 14.360 3.390 -32.035 1.00 87.50 79 ARG A N 1
ATOM 651 C CA . ARG A 1 79 ? 14.383 2.706 -30.728 1.00 87.50 79 ARG A CA 1
ATOM 652 C C . ARG A 1 79 ? 15.122 3.485 -29.642 1.00 87.50 79 ARG A C 1
ATOM 654 O O . ARG A 1 79 ? 14.767 3.357 -28.472 1.00 87.50 79 ARG A O 1
ATOM 661 N N . GLU A 1 80 ? 16.099 4.320 -30.001 1.00 86.31 80 GLU A N 1
ATOM 662 C CA . GLU A 1 80 ? 16.923 5.075 -29.039 1.00 86.31 80 GLU A CA 1
ATOM 663 C C . GLU A 1 80 ? 16.104 5.927 -28.039 1.00 86.31 80 GLU A C 1
ATOM 665 O O . GLU A 1 80 ? 16.389 5.855 -26.841 1.00 86.31 80 GLU A O 1
ATOM 670 N N . PRO A 1 81 ? 15.029 6.643 -28.439 1.00 87.88 81 PRO A N 1
ATOM 671 C CA . PRO A 1 81 ? 14.195 7.407 -27.504 1.00 87.88 81 PRO A CA 1
ATOM 672 C C . PRO A 1 81 ? 13.377 6.546 -26.529 1.00 87.88 81 PRO A C 1
ATOM 674 O O . PRO A 1 81 ? 12.933 7.042 -25.494 1.00 87.88 81 PRO A O 1
ATOM 677 N N . LEU A 1 82 ? 13.154 5.266 -26.844 1.00 89.44 82 LEU A N 1
ATOM 678 C CA . LEU A 1 82 ? 12.376 4.340 -26.014 1.00 89.44 82 LEU A CA 1
ATOM 679 C C . LEU A 1 82 ? 13.234 3.668 -24.931 1.00 89.44 82 LEU A C 1
ATOM 681 O O . LEU A 1 82 ? 12.703 3.283 -23.891 1.00 89.44 82 LEU A O 1
ATOM 685 N N . VAL A 1 83 ? 14.556 3.585 -25.125 1.00 89.25 83 VAL A N 1
ATOM 686 C CA . VAL A 1 83 ? 15.516 3.032 -24.150 1.00 89.25 83 VAL A CA 1
ATOM 687 C C . VAL A 1 83 ? 15.408 3.690 -22.761 1.00 89.25 83 VAL A C 1
ATOM 689 O O . VAL A 1 83 ? 15.235 2.955 -21.787 1.00 89.25 83 VAL A O 1
ATOM 692 N N . PRO A 1 84 ? 15.447 5.032 -22.607 1.00 89.38 84 PRO A N 1
ATOM 693 C CA . PRO A 1 84 ? 15.321 5.659 -21.288 1.00 89.38 84 PRO A CA 1
ATOM 694 C C . PRO A 1 84 ? 13.932 5.459 -20.667 1.00 89.38 84 PRO A C 1
ATOM 696 O O . PRO A 1 84 ? 13.812 5.363 -19.446 1.00 89.38 84 PRO A O 1
ATOM 699 N N . VAL A 1 85 ? 12.884 5.349 -21.491 1.00 90.12 85 VAL A N 1
ATOM 700 C CA . VAL A 1 85 ? 11.515 5.099 -21.020 1.00 90.12 85 VAL A CA 1
ATOM 701 C C . VAL A 1 85 ? 11.409 3.694 -20.424 1.00 90.12 85 VAL A C 1
ATOM 703 O O . VAL A 1 85 ? 10.944 3.548 -19.297 1.00 90.12 85 VAL A O 1
ATOM 706 N N . ILE A 1 86 ? 11.909 2.674 -21.128 1.00 88.88 86 ILE A N 1
ATOM 707 C CA . ILE A 1 86 ? 11.946 1.287 -20.639 1.00 88.88 86 ILE A CA 1
ATOM 708 C C . ILE A 1 86 ? 12.831 1.179 -19.392 1.00 88.88 86 ILE A C 1
ATOM 710 O O . ILE A 1 86 ? 12.408 0.584 -18.403 1.00 88.88 86 ILE A O 1
ATOM 714 N N . SER A 1 87 ? 14.010 1.810 -19.408 1.00 88.19 87 SER A N 1
ATOM 715 C CA . SER A 1 87 ? 14.937 1.843 -18.268 1.00 88.19 87 SER A CA 1
ATOM 716 C C . SER A 1 87 ? 14.286 2.434 -17.014 1.00 88.19 87 SER A C 1
ATOM 718 O O . SER A 1 87 ? 14.406 1.869 -15.930 1.00 88.19 87 SER A O 1
ATOM 720 N N . THR A 1 88 ? 13.499 3.502 -17.169 1.00 86.06 88 THR A N 1
ATOM 721 C CA . THR A 1 88 ? 12.798 4.143 -16.048 1.00 86.06 88 THR A CA 1
ATOM 722 C C . THR A 1 88 ? 11.649 3.285 -15.512 1.00 86.06 88 THR A C 1
ATOM 724 O O . THR A 1 88 ? 11.487 3.181 -14.298 1.00 86.06 88 THR A O 1
ATOM 727 N N . ILE A 1 89 ? 10.846 2.661 -16.386 1.00 87.31 89 ILE A N 1
ATOM 728 C CA . ILE A 1 89 ? 9.701 1.837 -15.955 1.00 87.31 89 ILE A CA 1
ATOM 729 C C . ILE A 1 89 ? 10.171 0.550 -15.264 1.00 87.31 89 ILE A C 1
ATOM 731 O O . ILE A 1 89 ? 9.586 0.148 -14.260 1.00 87.31 89 ILE A O 1
ATOM 735 N N . LEU A 1 90 ? 11.217 -0.089 -15.796 1.00 86.44 90 LEU A N 1
ATOM 736 C CA . LEU A 1 90 ? 11.776 -1.334 -15.262 1.00 86.44 90 LEU A CA 1
ATOM 737 C C . LEU A 1 90 ? 12.824 -1.118 -14.164 1.00 86.44 90 LEU A C 1
ATOM 739 O O . LEU A 1 90 ? 13.275 -2.096 -13.578 1.00 86.44 90 LEU A O 1
ATOM 743 N N . GLN A 1 91 ? 13.196 0.135 -13.880 1.00 85.38 91 GLN A N 1
ATOM 744 C CA . GLN A 1 91 ? 14.268 0.491 -12.941 1.00 85.38 91 GLN A CA 1
ATOM 745 C C . GLN A 1 91 ? 15.576 -0.252 -13.246 1.00 85.38 91 GLN A C 1
ATOM 747 O O . GLN A 1 91 ? 16.208 -0.820 -12.357 1.00 85.38 91 GLN A O 1
ATOM 752 N N . LEU A 1 92 ? 15.965 -0.262 -14.522 1.00 87.12 92 LEU A N 1
ATOM 753 C CA . LEU A 1 92 ? 17.170 -0.952 -14.969 1.00 87.12 92 LEU A CA 1
ATOM 754 C C . LEU A 1 92 ? 18.418 -0.328 -14.339 1.00 87.12 92 LEU A C 1
ATOM 756 O O . LEU A 1 92 ? 18.548 0.893 -14.216 1.00 87.12 92 LEU A O 1
ATOM 760 N N . SER A 1 93 ? 19.383 -1.175 -14.008 1.00 88.19 93 SER A N 1
ATOM 761 C CA . SER A 1 93 ? 20.728 -0.748 -13.645 1.00 88.19 93 SER A CA 1
ATOM 762 C C . SER A 1 93 ? 21.442 -0.068 -14.831 1.00 88.19 93 SER A C 1
ATOM 764 O O . SER A 1 93 ? 21.029 -0.198 -15.994 1.00 88.19 93 SER A O 1
ATOM 766 N N . PRO A 1 94 ? 22.549 0.658 -14.581 1.00 88.62 94 PRO A N 1
ATOM 767 C CA . PRO A 1 94 ? 23.355 1.242 -15.652 1.00 88.62 94 PRO A CA 1
ATOM 768 C C . PRO A 1 94 ? 23.882 0.202 -16.654 1.00 88.62 94 PRO A C 1
ATOM 770 O O . PRO A 1 94 ? 23.945 0.484 -17.850 1.00 88.62 94 PRO A O 1
ATOM 773 N N . GLU A 1 95 ? 24.221 -1.002 -16.181 1.00 90.94 95 GLU A N 1
ATOM 774 C CA . GLU A 1 95 ? 24.702 -2.113 -17.014 1.00 90.94 95 GLU A CA 1
ATOM 775 C C . GLU A 1 95 ? 23.593 -2.657 -17.926 1.00 90.94 95 GLU A C 1
ATOM 777 O O . GLU A 1 95 ? 23.785 -2.776 -19.137 1.00 90.94 95 GLU A O 1
ATOM 782 N N . GLU A 1 96 ? 22.400 -2.898 -17.376 1.00 88.69 96 GLU A N 1
ATOM 783 C CA . GLU A 1 96 ? 21.230 -3.355 -18.141 1.00 88.69 96 GLU A CA 1
ATOM 784 C C . GLU A 1 96 ? 20.775 -2.305 -19.163 1.00 88.69 96 GLU A C 1
ATOM 786 O O . GLU A 1 96 ? 20.452 -2.633 -20.305 1.00 88.69 96 GLU A O 1
ATOM 791 N N . THR A 1 97 ? 20.815 -1.024 -18.790 1.00 88.31 97 THR A N 1
ATOM 792 C CA . THR A 1 97 ? 20.488 0.086 -19.697 1.00 88.31 97 THR A CA 1
ATOM 793 C C . THR A 1 97 ? 21.483 0.177 -20.856 1.00 88.31 97 THR A C 1
ATOM 795 O O . THR A 1 97 ? 21.081 0.424 -21.996 1.00 88.31 97 THR A O 1
ATOM 798 N N . LYS A 1 98 ? 22.777 -0.051 -20.593 1.00 87.88 98 LYS A N 1
ATOM 799 C CA . LYS A 1 98 ? 23.815 -0.094 -21.630 1.00 87.88 98 LYS A CA 1
ATOM 800 C C . LYS A 1 98 ? 23.579 -1.254 -22.600 1.00 87.88 98 LYS A C 1
ATOM 802 O O . LYS A 1 98 ? 23.562 -1.021 -23.805 1.00 87.88 98 LYS A O 1
ATOM 807 N N . SER A 1 99 ? 23.313 -2.454 -22.083 1.00 88.56 99 SER A N 1
ATOM 808 C CA . SER A 1 99 ? 23.009 -3.626 -22.914 1.00 88.56 99 SER A CA 1
ATOM 809 C C . SER A 1 99 ? 21.757 -3.413 -23.777 1.00 88.56 99 SER A C 1
ATOM 811 O O . SER A 1 99 ? 21.761 -3.715 -24.972 1.00 88.56 99 SER A O 1
ATOM 813 N N . LEU A 1 100 ? 20.697 -2.817 -23.217 1.00 87.88 100 LEU A N 1
ATOM 814 C CA . LEU A 1 100 ? 19.487 -2.474 -23.971 1.00 87.88 100 LEU A CA 1
ATOM 815 C C . LEU A 1 100 ? 19.776 -1.463 -25.093 1.00 87.88 100 LEU A C 1
ATOM 817 O O . LEU A 1 100 ? 19.241 -1.597 -26.193 1.00 87.88 100 LEU A O 1
ATOM 821 N N . LYS A 1 101 ? 20.632 -0.468 -24.832 1.00 86.81 101 LYS A N 1
ATOM 822 C CA . LYS A 1 101 ? 21.036 0.532 -25.828 1.00 86.81 101 LYS A CA 1
ATOM 823 C C . LYS A 1 101 ? 21.834 -0.085 -26.980 1.00 86.81 101 LYS A C 1
ATOM 825 O O . LYS A 1 101 ? 21.565 0.245 -28.130 1.00 86.81 101 LYS A O 1
ATOM 830 N N . GLU A 1 102 ? 22.781 -0.970 -26.682 1.00 85.38 102 GLU A N 1
ATOM 831 C CA . GLU A 1 102 ? 23.592 -1.668 -27.693 1.00 85.38 102 GLU A CA 1
ATOM 832 C C . GLU A 1 102 ? 22.692 -2.477 -28.641 1.00 85.38 102 GLU A C 1
ATOM 834 O O . GLU A 1 102 ? 22.699 -2.256 -29.851 1.00 85.38 102 GLU A O 1
ATOM 839 N N . ASN A 1 103 ? 21.775 -3.278 -28.090 1.00 82.06 103 ASN A N 1
ATOM 840 C CA . ASN A 1 103 ? 20.820 -4.065 -28.881 1.00 82.06 103 ASN A CA 1
ATOM 841 C C . ASN A 1 103 ? 19.788 -3.215 -29.650 1.00 82.06 103 ASN A C 1
ATOM 843 O O . ASN A 1 103 ? 19.276 -3.645 -30.687 1.00 82.06 103 ASN A O 1
ATOM 847 N N . ALA A 1 104 ? 19.461 -2.013 -29.165 1.00 80.19 104 ALA A N 1
ATOM 848 C CA . ALA A 1 104 ? 18.586 -1.084 -29.879 1.00 80.19 104 ALA A CA 1
ATOM 849 C C . ALA A 1 104 ? 19.232 -0.562 -31.176 1.00 80.19 104 ALA A C 1
ATOM 851 O O . ALA A 1 104 ? 18.521 -0.332 -32.154 1.00 80.19 104 ALA A O 1
ATOM 852 N N . ILE A 1 105 ? 20.560 -0.406 -31.178 1.00 68.56 105 ILE A N 1
ATOM 853 C CA . ILE A 1 105 ? 21.352 0.162 -32.278 1.00 68.56 105 ILE A CA 1
ATOM 854 C C . ILE A 1 105 ? 21.855 -0.940 -33.229 1.00 68.56 105 ILE A C 1
ATOM 856 O O . ILE A 1 105 ? 21.818 -0.763 -34.449 1.00 68.56 105 ILE A O 1
ATOM 860 N N . ASP A 1 106 ? 22.259 -2.099 -32.701 1.00 61.62 106 ASP A N 1
ATOM 861 C CA . ASP A 1 106 ? 22.899 -3.182 -33.467 1.00 61.62 106 ASP A CA 1
ATOM 862 C C . ASP A 1 106 ? 21.981 -3.867 -34.492 1.00 61.62 106 ASP A C 1
ATOM 864 O O . ASP A 1 106 ? 22.457 -4.409 -35.494 1.00 61.62 106 ASP A O 1
ATOM 868 N N . ALA A 1 107 ? 20.657 -3.764 -34.335 1.00 55.34 107 ALA A N 1
ATOM 869 C CA . ALA A 1 107 ? 19.705 -4.229 -35.346 1.00 55.34 107 ALA A CA 1
ATOM 870 C C . ALA A 1 107 ? 19.841 -3.487 -36.700 1.00 55.34 107 ALA A C 1
ATOM 872 O O . ALA A 1 107 ? 19.363 -3.981 -37.720 1.00 55.34 107 ALA A O 1
ATOM 873 N N . THR A 1 108 ? 20.548 -2.350 -36.743 1.00 51.44 108 THR A N 1
ATOM 874 C CA . THR A 1 108 ? 20.855 -1.604 -37.979 1.00 51.44 108 THR A CA 1
AT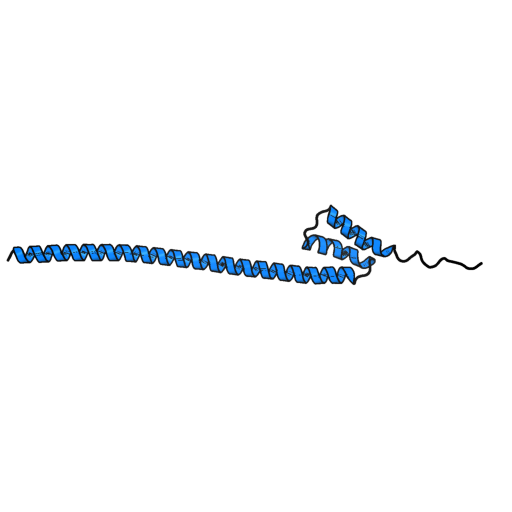OM 875 C C . THR A 1 108 ? 21.962 -2.265 -38.820 1.00 51.44 108 THR A C 1
ATOM 877 O O . THR A 1 108 ? 22.013 -2.063 -40.031 1.00 51.44 108 THR A O 1
ATOM 880 N N . ASN A 1 109 ? 22.834 -3.088 -38.220 1.00 49.53 109 ASN A N 1
ATOM 881 C CA . ASN A 1 109 ? 24.035 -3.618 -38.888 1.00 49.53 109 ASN A CA 1
ATOM 882 C C . ASN A 1 109 ? 23.873 -5.023 -39.497 1.00 49.53 109 ASN A C 1
ATOM 884 O O . ASN A 1 109 ? 24.765 -5.484 -40.205 1.00 49.53 109 ASN A O 1
ATOM 888 N N . SER A 1 110 ? 22.741 -5.703 -39.287 1.00 45.81 110 SER A N 1
ATOM 889 C CA . SER A 1 110 ? 22.537 -7.068 -39.808 1.00 45.81 110 SER A CA 1
ATOM 890 C C . SER A 1 110 ? 21.994 -7.141 -41.245 1.00 45.81 110 SER A C 1
ATOM 892 O O . SER A 1 110 ? 21.805 -8.243 -41.750 1.00 45.81 110 SER A O 1
ATOM 894 N N . ASN A 1 111 ? 21.778 -6.013 -41.941 1.00 44.12 111 ASN A N 1
ATOM 895 C CA . ASN A 1 111 ? 21.157 -6.006 -43.278 1.00 44.12 111 ASN A CA 1
ATOM 896 C C . ASN A 1 111 ? 22.068 -5.551 -44.442 1.00 44.12 111 ASN A C 1
ATOM 898 O O . ASN A 1 111 ? 21.566 -5.089 -45.462 1.00 44.12 111 ASN A O 1
ATOM 902 N N . GLN A 1 112 ? 23.399 -5.675 -44.326 1.00 43.59 112 GLN A N 1
ATOM 903 C CA . GLN A 1 112 ? 24.335 -5.330 -45.420 1.00 43.59 112 GLN A CA 1
ATOM 904 C C . GLN A 1 112 ? 25.273 -6.456 -45.891 1.00 43.59 112 GLN A C 1
ATOM 906 O O . GLN A 1 112 ? 26.197 -6.194 -46.654 1.00 43.59 112 GLN A O 1
ATOM 911 N N . VAL A 1 113 ? 25.043 -7.723 -45.525 1.00 46.53 113 VAL A N 1
ATOM 912 C CA . VAL A 1 113 ? 25.933 -8.828 -45.952 1.00 46.53 113 VAL A CA 1
ATOM 913 C C . VAL A 1 113 ? 25.205 -9.893 -46.779 1.00 46.53 113 VAL A C 1
ATOM 915 O O . VAL A 1 113 ? 25.418 -11.074 -46.564 1.00 46.53 113 VAL A O 1
ATOM 918 N N . VAL A 1 114 ? 24.343 -9.522 -47.737 1.00 47.16 114 VAL A N 1
ATOM 919 C CA . VAL A 1 114 ? 23.907 -10.468 -48.796 1.00 47.16 114 VAL A CA 1
ATOM 920 C C . VAL A 1 114 ? 23.556 -9.767 -50.121 1.00 47.16 114 VAL A C 1
ATOM 922 O O . VAL A 1 114 ? 22.516 -10.036 -50.703 1.00 47.16 114 VAL A O 1
ATOM 925 N N . ILE A 1 115 ? 24.394 -8.868 -50.650 1.00 48.44 115 ILE A N 1
ATOM 926 C CA . ILE A 1 115 ? 24.345 -8.552 -52.095 1.00 48.44 115 ILE A CA 1
ATOM 927 C C . ILE A 1 115 ? 25.773 -8.335 -52.605 1.00 48.44 115 ILE A C 1
ATOM 929 O O . ILE A 1 115 ? 26.245 -7.215 -52.755 1.00 48.44 115 ILE A O 1
ATOM 933 N N . GLY A 1 116 ? 26.500 -9.430 -52.810 1.00 47.91 116 GLY A N 1
ATOM 934 C CA . GLY A 1 116 ? 27.887 -9.368 -53.265 1.00 47.91 116 GLY A CA 1
ATOM 935 C C . GLY A 1 116 ? 28.468 -10.721 -53.651 1.00 47.91 116 GLY A C 1
ATOM 936 O O . GLY A 1 116 ? 29.631 -10.978 -53.367 1.00 47.91 116 GLY A O 1
ATOM 937 N N . PHE A 1 117 ? 27.671 -11.600 -54.264 1.00 50.88 117 PHE A N 1
ATOM 938 C CA . PHE A 1 117 ? 28.190 -12.799 -54.917 1.00 50.88 117 PHE A CA 1
ATOM 939 C C . PHE A 1 117 ? 27.916 -12.741 -56.420 1.00 50.88 117 PHE A C 1
ATOM 941 O O . PHE A 1 117 ? 26.776 -12.868 -56.851 1.00 50.88 117 PHE A O 1
ATOM 948 N N . GLY A 1 118 ? 29.006 -12.599 -57.178 1.00 48.59 118 GLY A N 1
ATOM 949 C CA . GLY A 1 118 ? 29.205 -13.244 -58.473 1.00 48.59 118 GLY A CA 1
ATOM 950 C C . GLY A 1 118 ? 28.570 -12.592 -59.697 1.00 48.59 118 GLY A C 1
ATOM 951 O O . GLY A 1 118 ? 27.415 -12.858 -60.000 1.00 48.59 118 GLY A O 1
ATOM 952 N N . VAL A 1 119 ? 29.395 -11.918 -60.501 1.00 38.97 119 VAL A N 1
ATOM 953 C CA . VAL A 1 119 ? 29.457 -12.192 -61.946 1.00 38.97 119 VAL A CA 1
ATOM 954 C C . VAL A 1 119 ? 30.933 -12.200 -62.356 1.00 38.97 119 VAL A C 1
ATOM 956 O O . VAL A 1 119 ? 31.714 -11.399 -61.845 1.00 38.97 119 VAL A O 1
ATOM 959 N N . LEU A 1 120 ? 31.262 -13.190 -63.189 1.00 42.28 120 LEU A N 1
ATOM 960 C CA . LEU A 1 120 ? 32.556 -13.523 -63.792 1.00 42.28 120 LEU A CA 1
ATOM 961 C C . LEU A 1 120 ? 33.289 -12.324 -64.414 1.00 42.28 120 LEU A C 1
ATOM 963 O O . LEU A 1 120 ? 32.602 -11.505 -65.065 1.00 42.28 120 LEU A O 1
#

Foldseek 3Di:
DVVVVVVVVVVVVVVVVVVVVVVVVVVVVVVVVVVVVVVVVVVVVVVVVVVVVVVVVVVLVVVLVVLVVCLVVDDLVPNQVSLVVNCVSVVDDPVRSVVSNCVSNCSVVPPPPPDDDDDD

pLDDT: mean 83.64, std 15.67, range [38.97, 98.12]